Protein AF-A0A3R8WEW8-F1 (afdb_monomer)

Radius of gyration: 12.94 Å; Cα contacts (8 Å, |Δi|>4): 70; chains: 1; bounding box: 29×27×30 Å

pLDDT: mean 78.15, std 15.57, range [41.56, 97.19]

Mean predicted aligned error: 8.55 Å

Sequence (57 aa):
MSRTDGKRSAALPAKPYASLPGFTLLGGGLPILDANGEHIGGIGISGATPELDAQFA

Foldseek 3Di:
DDPPQQVVLVVPPPSVCPPPPPDDRAQQKDFDADPVRDGDGIGGADDDHSVVSNVVD

Secondary structure (DSSP, 8-state):
---SHHHHHHTSTT-TTTT-TT----S-EEEEE-TTS-EEEEEE--SS-HHHHHHH-

Solvent-accessible surface area (backbone atoms only — not comparable to full-atom values): 3662 Å² total; per-residue (Å²): 136,85,78,58,41,65,46,57,53,62,67,40,94,75,33,90,63,78,80,50,84,98,63,80,66,55,58,7,66,36,81,39,61,49,100,86,66,49,81,78,51,67,38,76,37,82,88,72,51,42,72,57,18,45,73,75,66

Nearest PDB structures (foldseek):
  4nkp-assembly1_B  TM=7.413E-01  e=1.096E-01  Desulfovibrio piger ATCC 29098
  3fpv-assembly1_C  TM=7.223E-01  e=1.931E-01  Streptomyces reticuli
  4bmw-assembly1_A  TM=7.186E-01  e=2.563E-01  Streptomyces reticuli

Structure (mmCIF, N/CA/C/O backbone):
data_AF-A0A3R8WEW8-F1
#
_entry.id   AF-A0A3R8WEW8-F1
#
loop_
_atom_site.group_PDB
_atom_site.id
_atom_site.type_symbol
_atom_site.label_atom_id
_atom_site.label_alt_id
_atom_site.label_comp_id
_atom_site.label_asym_id
_atom_site.label_entity_id
_atom_site.label_seq_id
_atom_site.pdbx_PDB_ins_code
_atom_site.Cartn_x
_atom_site.Cartn_y
_atom_site.Cartn_z
_atom_site.occupancy
_atom_site.B_iso_or_equiv
_atom_site.auth_seq_id
_atom_site.auth_comp_id
_atom_site.auth_asym_id
_atom_site.auth_atom_id
_atom_site.pdbx_PDB_model_num
ATOM 1 N N . MET A 1 1 ? 12.817 2.211 -13.311 1.00 42.09 1 MET A N 1
ATOM 2 C CA . MET A 1 1 ? 12.785 0.852 -12.713 1.00 42.09 1 MET A CA 1
ATOM 3 C C . MET A 1 1 ? 13.759 0.788 -11.541 1.00 42.09 1 MET A C 1
ATOM 5 O O . MET A 1 1 ? 14.937 0.495 -11.741 1.00 42.09 1 MET A O 1
ATOM 9 N N . SER A 1 2 ? 13.301 1.124 -10.332 1.00 41.56 2 SER A N 1
ATOM 10 C CA . SER A 1 2 ? 14.148 1.074 -9.135 1.00 41.56 2 SER A CA 1
ATOM 11 C C . SER A 1 2 ? 14.267 -0.372 -8.642 1.00 41.56 2 SER A C 1
ATOM 13 O O . SER A 1 2 ? 13.280 -1.004 -8.290 1.00 41.56 2 SER A O 1
ATOM 15 N N . ARG A 1 3 ? 15.481 -0.933 -8.691 1.00 50.41 3 ARG A N 1
ATOM 16 C CA . ARG A 1 3 ? 15.802 -2.336 -8.351 1.00 50.41 3 ARG A CA 1
ATOM 17 C C . ARG A 1 3 ? 16.030 -2.560 -6.843 1.00 50.41 3 ARG A C 1
ATOM 19 O O . ARG A 1 3 ? 16.637 -3.565 -6.474 1.00 50.41 3 ARG A O 1
ATOM 26 N N . THR A 1 4 ? 15.651 -1.621 -5.979 1.00 54.56 4 THR A N 1
ATOM 27 C CA . THR A 1 4 ? 16.104 -1.561 -4.576 1.00 54.56 4 THR A CA 1
ATOM 28 C C . THR A 1 4 ? 15.219 -2.301 -3.576 1.00 54.56 4 THR A C 1
ATOM 30 O O . THR A 1 4 ? 15.763 -2.877 -2.636 1.00 54.56 4 THR A O 1
ATOM 33 N N . ASP A 1 5 ? 13.904 -2.377 -3.774 1.00 51.56 5 ASP A N 1
ATOM 34 C CA . ASP A 1 5 ? 13.025 -2.837 -2.685 1.00 51.56 5 ASP A CA 1
ATOM 35 C C . ASP A 1 5 ? 12.929 -4.362 -2.587 1.00 51.56 5 ASP A C 1
ATOM 37 O O . ASP A 1 5 ? 13.137 -4.926 -1.512 1.00 51.56 5 ASP A O 1
ATOM 41 N N . GLY A 1 6 ? 12.816 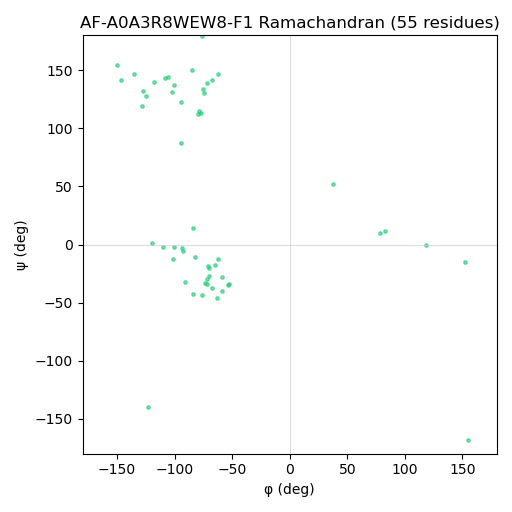-5.059 -3.723 1.00 53.97 6 GLY A N 1
ATOM 42 C CA . GLY A 1 6 ? 12.948 -6.521 -3.755 1.00 53.97 6 GLY A CA 1
ATOM 43 C C . GLY A 1 6 ? 14.310 -7.008 -3.235 1.00 53.97 6 GLY A C 1
ATOM 44 O O . GLY A 1 6 ? 14.409 -8.091 -2.657 1.00 53.97 6 GLY A O 1
ATOM 45 N N . LYS A 1 7 ? 15.365 -6.187 -3.363 1.00 54.66 7 LYS A N 1
ATOM 46 C CA . LYS A 1 7 ? 16.694 -6.485 -2.808 1.00 54.66 7 LYS A CA 1
ATOM 47 C C . LYS A 1 7 ? 16.755 -6.332 -1.290 1.00 54.66 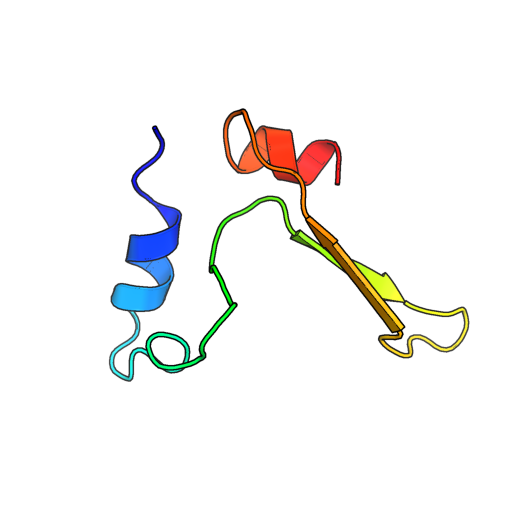7 LYS A C 1
ATOM 49 O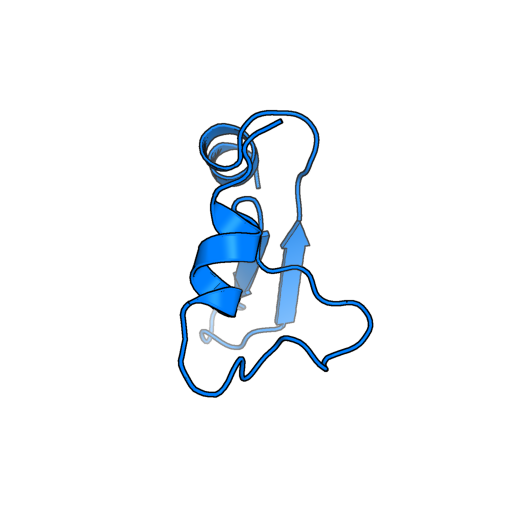 O . LYS A 1 7 ? 17.480 -7.101 -0.670 1.00 54.66 7 LYS A O 1
ATOM 54 N N . ARG A 1 8 ? 16.013 -5.395 -0.684 1.00 59.06 8 ARG A N 1
ATOM 55 C CA . ARG A 1 8 ? 15.996 -5.211 0.781 1.00 59.06 8 ARG A CA 1
ATOM 56 C C . ARG A 1 8 ? 15.439 -6.440 1.491 1.00 59.06 8 ARG A C 1
ATOM 58 O O . ARG A 1 8 ? 16.073 -6.945 2.411 1.00 59.06 8 ARG A O 1
ATOM 65 N N . SER A 1 9 ? 14.326 -6.984 1.009 1.00 56.41 9 SER A N 1
ATOM 66 C CA . SER A 1 9 ? 13.764 -8.214 1.580 1.00 56.41 9 SER A CA 1
ATOM 67 C C . SER A 1 9 ? 14.584 -9.458 1.247 1.00 56.41 9 SER A C 1
ATOM 69 O O . SER A 1 9 ? 14.706 -10.351 2.083 1.00 56.41 9 SER A O 1
ATOM 71 N N . ALA A 1 10 ? 15.200 -9.511 0.061 1.00 59.47 10 ALA A N 1
ATOM 72 C CA . ALA A 1 10 ? 16.111 -10.595 -0.307 1.00 59.47 10 ALA A CA 1
ATOM 73 C C . ALA A 1 10 ? 17.449 -10.571 0.462 1.00 59.47 10 ALA A C 1
ATOM 75 O O . ALA A 1 10 ? 18.116 -11.604 0.518 1.00 59.47 10 ALA A O 1
ATOM 76 N N . ALA A 1 11 ? 17.837 -9.422 1.029 1.00 61.75 11 ALA A N 1
ATOM 77 C CA . ALA A 1 11 ? 19.048 -9.245 1.831 1.00 61.75 11 ALA A CA 1
ATOM 78 C C . ALA A 1 11 ? 18.885 -9.688 3.297 1.00 61.75 11 ALA A C 1
ATOM 80 O O . ALA A 1 11 ? 19.882 -9.806 4.007 1.00 61.75 11 ALA A O 1
ATOM 81 N N . LEU A 1 12 ? 17.658 -9.963 3.758 1.00 63.94 12 LEU A N 1
ATOM 82 C CA . LEU A 1 12 ? 17.436 -10.569 5.070 1.00 63.94 12 LEU A CA 1
ATOM 83 C C . LEU A 1 12 ? 17.813 -12.062 5.019 1.00 63.94 12 LEU A C 1
ATOM 85 O O . LEU A 1 12 ? 17.319 -12.766 4.132 1.00 63.94 12 LEU A O 1
ATOM 89 N N . PRO A 1 13 ? 18.620 -12.583 5.968 1.00 62.47 13 PRO A N 1
ATOM 90 C CA . PRO A 1 13 ? 19.144 -13.955 5.927 1.00 62.47 13 PRO A CA 1
ATOM 91 C C . PRO A 1 13 ? 18.077 -15.044 5.747 1.00 62.47 13 PRO A C 1
ATOM 93 O O . PRO A 1 13 ? 18.317 -16.039 5.072 1.00 62.47 13 PRO A O 1
ATOM 96 N N . ALA A 1 14 ? 16.885 -14.838 6.314 1.00 68.88 14 ALA A N 1
ATOM 97 C CA . ALA A 1 14 ? 15.782 -15.796 6.267 1.00 68.88 14 ALA A CA 1
ATOM 98 C C . ALA A 1 14 ? 14.810 -15.586 5.092 1.00 68.88 14 ALA A C 1
ATOM 100 O O . ALA A 1 14 ? 13.888 -16.381 4.936 1.00 68.88 14 ALA A O 1
ATOM 101 N N . LYS A 1 15 ? 14.972 -14.513 4.295 1.00 67.50 15 LYS A N 1
ATOM 102 C CA . LYS A 1 15 ? 14.019 -14.083 3.249 1.00 67.50 15 LYS A CA 1
ATOM 103 C C . LYS A 1 15 ? 12.550 -14.289 3.675 1.00 67.50 15 LYS A C 1
ATOM 105 O O . LYS A 1 15 ? 11.787 -14.913 2.936 1.00 67.50 15 LYS A O 1
ATOM 110 N N . PRO A 1 16 ? 12.146 -13.793 4.860 1.00 67.94 16 PRO A N 1
ATOM 111 C CA . PRO A 1 16 ? 10.961 -14.267 5.591 1.00 67.94 16 PRO A CA 1
ATOM 112 C C . PRO A 1 16 ? 9.628 -14.064 4.856 1.00 67.94 16 PRO A C 1
ATOM 114 O O . PRO A 1 16 ? 8.614 -14.634 5.236 1.00 67.94 16 PRO A O 1
ATOM 117 N N . TYR A 1 17 ? 9.636 -13.268 3.790 1.00 70.44 17 TYR A N 1
ATOM 118 C CA . TYR A 1 17 ? 8.460 -12.904 3.009 1.00 70.44 17 TYR A CA 1
ATOM 119 C C . TYR A 1 17 ? 8.551 -13.342 1.539 1.00 70.44 17 TYR A C 1
ATOM 121 O O . TYR A 1 17 ? 7.643 -13.070 0.764 1.00 70.44 17 TYR A O 1
ATOM 129 N N . ALA A 1 18 ? 9.639 -14.007 1.129 1.00 69.50 18 ALA A N 1
ATOM 130 C CA . ALA A 1 18 ? 9.853 -14.398 -0.267 1.00 69.50 18 ALA A CA 1
ATOM 131 C C . ALA A 1 18 ? 8.917 -15.522 -0.739 1.00 69.50 18 ALA A C 1
ATOM 133 O O . ALA A 1 18 ? 8.769 -15.727 -1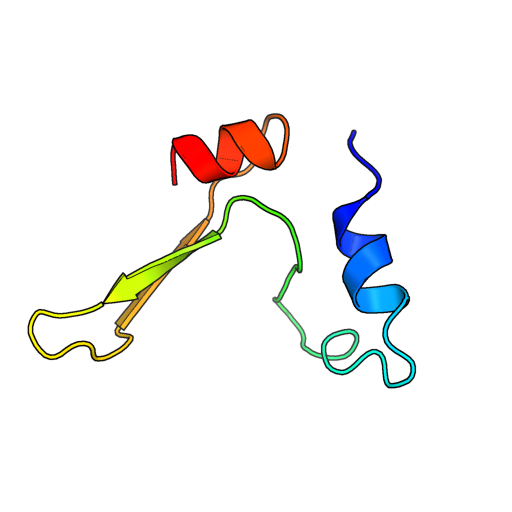.941 1.00 69.50 18 ALA A O 1
ATOM 134 N N . SER A 1 19 ? 8.312 -16.258 0.194 1.00 72.25 19 SER A N 1
ATOM 135 C CA . SER A 1 19 ? 7.406 -17.375 -0.081 1.00 72.25 19 SER A CA 1
ATOM 136 C C . SER A 1 19 ?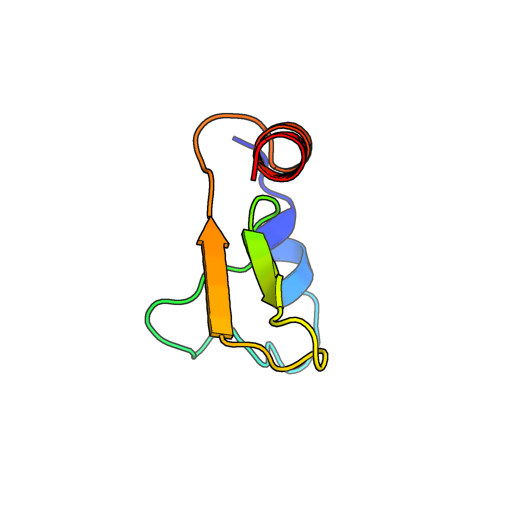 5.927 -17.018 0.053 1.00 72.25 19 SER A C 1
ATOM 138 O O . SER A 1 19 ? 5.091 -17.886 -0.182 1.00 72.25 19 SER A O 1
ATOM 140 N N . LEU A 1 20 ? 5.584 -15.783 0.438 1.00 76.00 20 LEU A N 1
ATOM 141 C CA . LEU A 1 20 ? 4.191 -15.377 0.599 1.00 76.00 20 LEU A CA 1
ATOM 142 C C . LEU A 1 20 ? 3.582 -15.065 -0.778 1.00 76.00 20 LEU A C 1
ATOM 144 O O . LEU A 1 20 ? 3.991 -14.090 -1.416 1.00 76.00 20 LEU A O 1
ATOM 148 N N . PRO A 1 21 ? 2.625 -15.872 -1.270 1.00 72.62 21 PRO A N 1
ATOM 149 C CA . PRO A 1 21 ? 1.988 -15.603 -2.550 1.00 72.62 21 PRO A CA 1
ATOM 150 C C . PRO A 1 21 ? 1.143 -14.327 -2.466 1.00 72.62 21 PRO A C 1
ATOM 152 O O . PRO A 1 21 ? 0.484 -14.069 -1.463 1.00 72.62 21 PRO A O 1
ATOM 155 N N . GLY A 1 22 ? 1.148 -13.534 -3.540 1.00 73.75 22 GLY A N 1
ATOM 156 C CA . GLY A 1 22 ? 0.324 -12.324 -3.647 1.00 73.75 22 GLY A CA 1
ATOM 157 C C . GLY A 1 22 ? 0.852 -11.101 -2.891 1.00 73.75 22 GLY A C 1
ATOM 158 O O . GLY A 1 22 ? 0.142 -10.105 -2.808 1.00 73.75 22 GLY A O 1
ATOM 159 N N . PHE A 1 23 ? 2.082 -11.139 -2.368 1.00 70.75 23 PHE A N 1
ATOM 160 C CA . PHE A 1 23 ? 2.679 -10.012 -1.653 1.00 70.75 23 PHE A CA 1
ATOM 161 C C . PHE A 1 23 ? 3.939 -9.496 -2.355 1.00 70.75 23 PHE A C 1
ATOM 163 O O . PHE A 1 23 ? 4.757 -10.273 -2.845 1.00 70.75 23 PHE A O 1
ATOM 170 N N . THR A 1 24 ? 4.110 -8.173 -2.393 1.00 73.44 24 THR A N 1
ATOM 171 C CA . THR A 1 24 ? 5.311 -7.518 -2.929 1.00 73.44 24 THR A CA 1
ATOM 172 C C . THR A 1 24 ? 5.867 -6.551 -1.897 1.00 73.44 24 THR A C 1
ATOM 174 O O . THR A 1 24 ? 5.144 -5.729 -1.346 1.00 73.44 24 THR A O 1
ATOM 177 N N . LEU A 1 25 ? 7.175 -6.632 -1.664 1.00 73.19 25 LEU A N 1
ATOM 178 C CA . LEU A 1 25 ? 7.900 -5.712 -0.789 1.00 73.19 25 LEU A CA 1
ATOM 179 C C . LEU A 1 25 ? 8.482 -4.587 -1.644 1.00 73.19 25 LEU A C 1
ATOM 181 O O . LEU A 1 25 ? 9.607 -4.694 -2.134 1.00 73.19 25 LEU A O 1
ATOM 185 N N . LEU A 1 26 ? 7.671 -3.554 -1.853 1.00 76.06 26 LEU A N 1
ATOM 186 C CA . LEU A 1 26 ? 7.970 -2.334 -2.606 1.00 76.06 26 LEU A CA 1
ATOM 187 C C . LEU A 1 26 ? 7.461 -1.131 -1.797 1.00 76.06 26 LEU A C 1
ATOM 189 O O . LEU A 1 26 ? 6.457 -1.257 -1.094 1.00 76.06 26 LEU A O 1
ATOM 193 N N . GLY A 1 27 ? 8.139 0.019 -1.872 1.00 77.38 27 GLY A N 1
ATOM 194 C CA . GLY A 1 27 ? 7.541 1.274 -1.396 1.00 77.38 27 GLY A CA 1
ATOM 195 C C . GLY A 1 27 ? 6.280 1.619 -2.202 1.00 77.38 27 GLY A C 1
ATOM 196 O O . GLY A 1 27 ? 6.201 1.283 -3.380 1.00 77.38 27 GLY A O 1
ATOM 197 N N . GLY A 1 28 ? 5.288 2.248 -1.567 1.00 85.31 28 GLY A N 1
ATOM 198 C CA . GLY A 1 28 ? 3.982 2.538 -2.186 1.0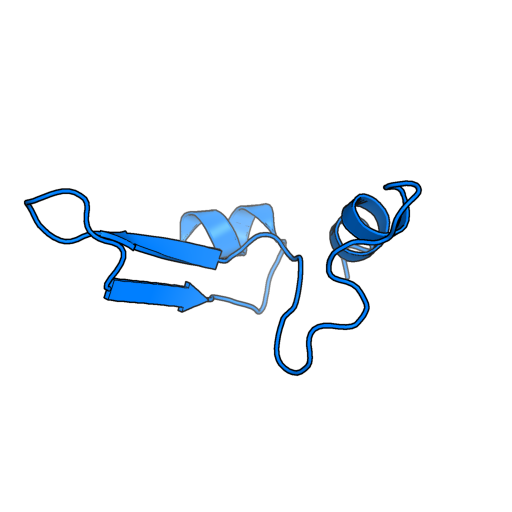0 85.31 28 GLY A CA 1
ATOM 199 C C . GLY A 1 28 ? 2.777 1.879 -1.512 1.00 85.31 28 GLY A C 1
ATOM 200 O O . GLY A 1 28 ? 1.655 2.070 -1.967 1.00 85.31 28 GLY A O 1
ATOM 201 N N . GLY A 1 29 ? 2.991 1.104 -0.443 1.00 88.19 29 GLY A N 1
ATOM 202 C CA . GLY A 1 29 ? 1.921 0.526 0.374 1.00 88.19 29 GLY A CA 1
ATOM 203 C C . GLY A 1 29 ? 1.707 1.285 1.686 1.00 88.19 29 GLY A C 1
ATOM 204 O O . GLY A 1 29 ? 2.676 1.499 2.417 1.00 88.19 29 GLY A O 1
ATOM 205 N N . LEU A 1 30 ? 0.456 1.627 2.010 1.00 91.06 30 LEU A N 1
ATOM 206 C CA . LEU A 1 30 ? 0.066 2.270 3.270 1.00 91.06 30 LEU A CA 1
ATOM 207 C C . LEU A 1 30 ? -1.025 1.450 3.993 1.00 91.06 30 LEU A C 1
ATOM 209 O O . LEU A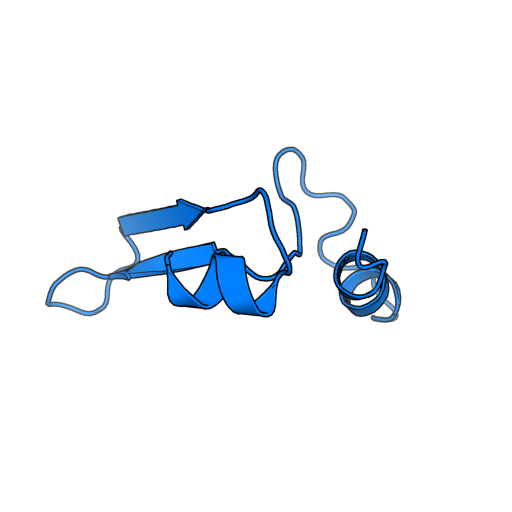 1 30 ? -2.044 1.125 3.374 1.00 91.06 30 LEU A O 1
ATOM 213 N N . PRO A 1 31 ? -0.851 1.096 5.283 1.00 91.62 31 PRO A N 1
ATOM 214 C CA . PRO A 1 31 ? -1.896 0.425 6.050 1.00 91.62 31 PRO A CA 1
ATOM 215 C C . PRO A 1 31 ? -3.041 1.391 6.379 1.00 91.62 31 PRO A C 1
ATOM 217 O O . PRO A 1 31 ? -2.814 2.534 6.774 1.00 91.62 31 PRO A O 1
ATOM 220 N N . ILE A 1 32 ? -4.273 0.901 6.277 1.00 93.50 32 ILE A N 1
ATOM 221 C CA . ILE A 1 32 ? -5.476 1.588 6.742 1.00 93.50 32 ILE A CA 1
ATOM 222 C C . ILE A 1 32 ? -5.776 1.096 8.155 1.00 93.50 32 ILE A C 1
ATOM 224 O O . I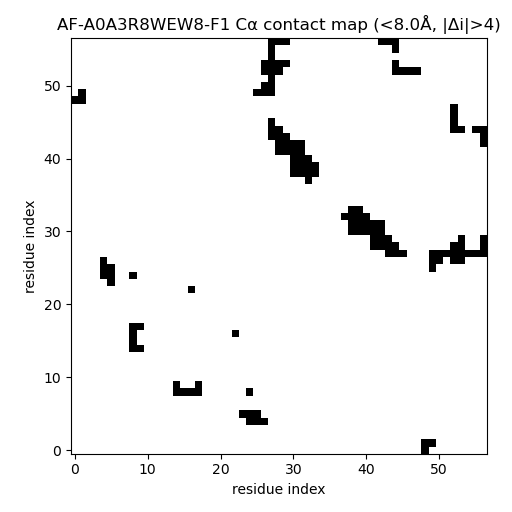LE A 1 32 ? -5.968 -0.103 8.382 1.00 93.50 32 ILE A O 1
ATOM 228 N N . LEU A 1 33 ? -5.828 2.039 9.092 1.00 97.19 33 LEU A N 1
ATOM 229 C CA . LEU A 1 33 ? -6.192 1.793 10.481 1.00 97.19 33 LEU A CA 1
ATOM 230 C C . LEU A 1 33 ? -7.576 2.381 10.766 1.00 97.19 33 LEU A C 1
ATOM 232 O O . LEU A 1 33 ? -7.912 3.449 10.249 1.00 97.19 33 LEU A O 1
ATOM 236 N N . ASP A 1 34 ? -8.368 1.700 11.590 1.00 96.38 34 ASP A N 1
ATOM 237 C CA . ASP A 1 34 ? -9.584 2.282 12.156 1.00 96.38 34 ASP A CA 1
ATOM 238 C C . ASP A 1 34 ? -9.255 3.277 13.294 1.00 96.38 34 ASP A C 1
ATOM 240 O O . ASP A 1 34 ? -8.096 3.499 13.656 1.00 96.38 34 ASP A O 1
ATOM 244 N N . ALA A 1 35 ? -10.284 3.885 13.892 1.00 96.69 35 ALA A N 1
ATOM 245 C CA . ALA A 1 35 ? -10.105 4.839 14.991 1.00 96.69 35 ALA A CA 1
ATOM 246 C C . ALA A 1 35 ? -9.509 4.215 16.272 1.00 96.69 35 ALA A C 1
ATOM 248 O O . ALA A 1 35 ? -9.011 4.945 17.129 1.00 96.69 35 ALA A O 1
ATOM 249 N N . ASN A 1 36 ? -9.553 2.888 16.403 1.00 96.50 36 ASN A N 1
ATOM 250 C CA . ASN A 1 36 ? -8.996 2.135 17.524 1.00 96.50 36 ASN A CA 1
ATOM 251 C C . ASN A 1 36 ? -7.559 1.655 17.246 1.00 96.50 36 ASN A C 1
ATOM 253 O O . ASN A 1 36 ? -6.931 1.061 18.123 1.00 96.50 36 ASN A O 1
ATOM 257 N N . GLY A 1 37 ? -7.027 1.917 16.047 1.00 95.31 37 GLY A N 1
ATOM 258 C CA . GLY A 1 37 ? -5.716 1.451 15.603 1.00 95.31 37 GLY A CA 1
ATOM 259 C C . GLY A 1 37 ? -5.714 0.022 15.050 1.00 95.31 37 GLY A C 1
ATOM 260 O O . GLY A 1 37 ? -4.636 -0.544 14.858 1.00 95.31 37 GLY A O 1
ATOM 261 N N . GLU A 1 38 ? -6.881 -0.574 14.793 1.00 96.94 38 GLU A N 1
ATOM 262 C CA . GLU A 1 38 ? -6.998 -1.895 14.177 1.00 96.94 38 GLU A CA 1
ATOM 263 C C . GLU A 1 38 ? -6.704 -1.819 12.672 1.00 96.94 38 GLU A C 1
ATOM 265 O O . GLU A 1 38 ? -7.204 -0.944 11.966 1.00 96.94 38 GLU A O 1
ATOM 270 N N . HIS A 1 39 ? -5.887 -2.747 12.166 1.00 94.69 39 HIS A N 1
ATOM 271 C CA . 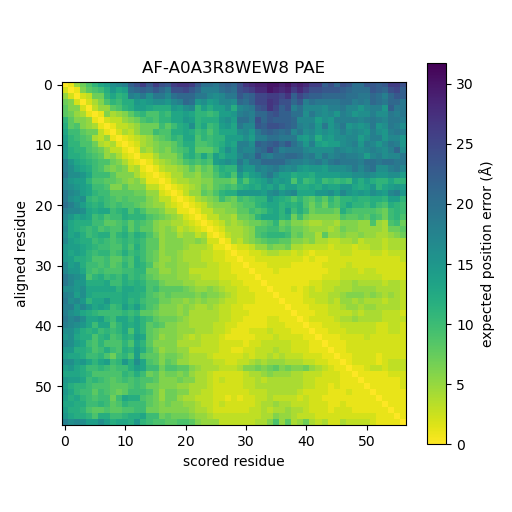HIS A 1 39 ? -5.561 -2.836 10.743 1.00 94.69 39 HIS A CA 1
ATOM 272 C C . HIS A 1 39 ? -6.720 -3.461 9.960 1.00 94.69 39 HIS A C 1
ATOM 274 O O . HIS A 1 39 ? -6.999 -4.650 10.101 1.00 94.69 39 HIS A O 1
ATOM 280 N N . ILE A 1 40 ? -7.352 -2.664 9.095 1.00 96.31 40 ILE A N 1
ATOM 281 C CA . ILE A 1 40 ? -8.560 -3.058 8.349 1.00 96.31 40 ILE A CA 1
ATOM 282 C C . ILE A 1 40 ? -8.324 -3.249 6.843 1.00 96.31 40 ILE A C 1
ATOM 284 O O . ILE A 1 40 ? -9.239 -3.617 6.109 1.00 96.31 40 ILE A O 1
ATOM 288 N N . GLY A 1 41 ? -7.105 -3.004 6.364 1.00 92.75 41 GLY A N 1
ATOM 289 C CA . GLY A 1 41 ? -6.730 -3.148 4.959 1.00 92.75 41 GLY A CA 1
ATOM 290 C C . GLY A 1 41 ? -5.543 -2.266 4.589 1.00 92.75 41 GLY A C 1
ATOM 291 O O . GLY A 1 41 ? -4.905 -1.676 5.453 1.00 92.75 41 GLY A O 1
ATOM 292 N N . GLY A 1 42 ? -5.257 -2.131 3.295 1.00 90.81 42 GLY A N 1
ATOM 293 C CA . GLY A 1 42 ? -4.160 -1.292 2.812 1.00 90.81 42 GLY A CA 1
ATOM 294 C C . GLY A 1 42 ? -4.424 -0.707 1.430 1.00 90.81 42 GLY A C 1
ATOM 295 O O . GLY A 1 42 ? -5.173 -1.282 0.638 1.00 90.81 42 GLY A O 1
ATOM 296 N N . ILE A 1 43 ? -3.787 0.428 1.151 1.00 90.81 43 ILE A N 1
ATOM 297 C CA . ILE A 1 43 ? -3.716 1.051 -0.175 1.00 90.81 43 ILE A CA 1
ATOM 298 C C . ILE A 1 43 ? -2.356 0.709 -0.778 1.00 90.81 43 ILE A C 1
ATOM 300 O O . ILE A 1 43 ? -1.343 0.740 -0.081 1.00 90.81 43 ILE A O 1
ATOM 304 N N . GLY A 1 44 ? -2.333 0.365 -2.065 1.00 89.38 44 GLY A N 1
ATOM 305 C CA . GLY A 1 44 ? -1.105 0.160 -2.826 1.00 89.38 44 GLY A CA 1
ATOM 306 C C . GLY A 1 44 ? -1.139 0.979 -4.107 1.00 89.38 44 GLY A C 1
ATOM 307 O O . GLY A 1 44 ? -2.012 0.759 -4.947 1.00 89.38 44 GLY A O 1
ATOM 308 N N . ILE A 1 45 ? -0.187 1.896 -4.264 1.00 91.69 45 ILE A N 1
ATOM 309 C CA . ILE A 1 45 ? 0.031 2.634 -5.511 1.00 91.69 45 ILE A CA 1
ATOM 310 C C . ILE A 1 45 ? 1.279 2.101 -6.202 1.00 91.69 45 ILE A C 1
ATOM 312 O O . ILE A 1 45 ? 2.255 1.709 -5.566 1.00 91.69 45 ILE A O 1
ATOM 316 N N . SER A 1 46 ? 1.225 2.064 -7.530 1.00 88.38 46 SER A N 1
ATOM 317 C CA . SER A 1 46 ? 2.359 1.690 -8.363 1.00 88.38 46 SER A CA 1
ATOM 318 C C . SER A 1 46 ? 2.332 2.464 -9.672 1.00 88.38 46 SER A C 1
ATOM 320 O O . SER A 1 46 ? 1.266 2.609 -10.275 1.00 88.38 46 SER A O 1
ATOM 322 N N . GLY A 1 47 ? 3.498 2.870 -10.160 1.00 89.69 47 GLY A N 1
ATOM 323 C CA . GLY A 1 47 ? 3.630 3.452 -11.499 1.00 89.69 47 GLY A CA 1
ATOM 324 C C . GLY A 1 47 ? 4.787 4.433 -11.647 1.00 89.69 47 GLY A C 1
ATOM 325 O O . GLY A 1 47 ? 5.185 4.720 -12.778 1.00 89.69 47 GLY A O 1
ATOM 326 N N . ALA A 1 48 ? 5.360 4.906 -10.537 1.00 89.94 48 ALA A N 1
ATOM 327 C CA . ALA A 1 48 ? 6.482 5.836 -10.527 1.00 89.94 48 ALA A CA 1
ATOM 328 C C . ALA A 1 48 ? 7.691 5.275 -9.748 1.00 89.94 48 ALA A C 1
ATOM 330 O O . ALA A 1 48 ? 8.089 4.120 -9.935 1.00 89.94 48 ALA A O 1
ATOM 331 N N . THR A 1 49 ? 8.377 6.116 -8.968 1.00 87.62 49 THR A N 1
ATOM 332 C CA . THR A 1 49 ? 9.393 5.664 -8.009 1.00 87.62 49 THR A CA 1
ATOM 333 C C . THR A 1 49 ? 8.719 5.260 -6.697 1.00 87.62 49 THR A C 1
ATOM 335 O O . THR A 1 49 ? 7.710 5.870 -6.349 1.00 87.62 49 THR A O 1
ATOM 338 N N . PRO A 1 50 ? 9.274 4.303 -5.929 1.00 85.44 50 PRO A N 1
ATOM 339 C CA . PRO A 1 50 ? 8.676 3.865 -4.663 1.00 85.44 50 PRO A CA 1
ATOM 340 C C . PRO A 1 50 ? 8.404 5.007 -3.677 1.00 85.44 50 PRO A C 1
ATOM 342 O O . PRO A 1 50 ? 7.412 4.983 -2.957 1.00 85.44 50 PRO A O 1
ATOM 345 N N . GLU A 1 51 ? 9.268 6.024 -3.656 1.00 88.19 51 GLU A N 1
ATOM 346 C CA . GLU A 1 51 ? 9.101 7.214 -2.819 1.00 88.19 51 GLU A CA 1
ATOM 347 C C . GLU A 1 51 ? 7.899 8.063 -3.252 1.00 88.19 51 GLU A C 1
ATOM 349 O O . GLU A 1 51 ? 7.198 8.604 -2.402 1.00 88.19 51 GLU A O 1
ATOM 354 N N . LEU A 1 52 ? 7.654 8.169 -4.563 1.00 89.31 52 LEU A N 1
ATOM 355 C CA . LEU A 1 52 ? 6.522 8.917 -5.105 1.00 89.31 52 LEU A CA 1
ATOM 356 C C . LEU A 1 52 ? 5.226 8.123 -4.935 1.00 89.31 52 LEU A C 1
ATOM 358 O O . LEU A 1 52 ? 4.227 8.676 -4.494 1.00 89.31 52 LEU A O 1
ATOM 362 N N . ASP A 1 53 ? 5.264 6.820 -5.209 1.00 88.81 53 ASP A N 1
ATOM 363 C CA . ASP A 1 53 ? 4.131 5.923 -4.993 1.00 88.81 53 ASP A CA 1
ATOM 364 C C . ASP A 1 53 ? 3.712 5.940 -3.507 1.00 88.81 53 ASP A C 1
ATOM 366 O O . ASP A 1 53 ? 2.526 6.017 -3.206 1.00 88.81 53 ASP A O 1
ATOM 370 N N . ALA A 1 54 ? 4.670 5.976 -2.568 1.00 87.94 54 ALA A N 1
ATOM 371 C CA . ALA A 1 54 ? 4.392 6.080 -1.131 1.00 87.94 54 ALA A CA 1
ATOM 372 C C . ALA A 1 54 ? 3.843 7.446 -0.693 1.00 87.94 54 ALA A C 1
ATOM 374 O O . ALA A 1 54 ? 3.155 7.520 0.318 1.00 87.94 54 ALA A O 1
ATOM 375 N N . GLN A 1 55 ? 4.156 8.525 -1.415 1.00 91.94 55 GLN A N 1
ATOM 376 C CA . GLN A 1 55 ? 3.632 9.860 -1.117 1.00 91.94 55 GLN A CA 1
ATOM 377 C C . GLN A 1 55 ? 2.143 9.989 -1.460 1.00 91.94 55 GLN A C 1
ATOM 379 O O . GLN A 1 55 ? 1.447 10.802 -0.853 1.00 91.94 55 GLN A O 1
ATOM 384 N N . PHE A 1 56 ? 1.680 9.240 -2.461 1.00 88.31 56 PHE A N 1
ATOM 385 C CA . PHE A 1 56 ? 0.308 9.324 -2.956 1.00 88.31 56 PHE A CA 1
ATOM 386 C C . PHE A 1 56 ? -0.605 8.197 -2.467 1.00 88.31 56 PHE A C 1
ATOM 388 O O . PHE A 1 56 ? -1.813 8.300 -2.681 1.00 88.31 56 PHE A O 1
ATOM 395 N N . ALA A 1 57 ? -0.040 7.136 -1.882 1.00 82.44 57 ALA A N 1
ATOM 396 C CA . ALA A 1 57 ? -0.779 6.043 -1.249 1.00 82.44 57 ALA A CA 1
ATOM 397 C C . ALA A 1 57 ? -1.450 6.498 0.052 1.00 82.44 57 ALA A C 1
ATOM 399 O O . ALA A 1 57 ? -2.570 6.004 0.311 1.00 82.44 57 ALA A O 1
#